Protein AF-A0A2N1NUJ8-F1 (afdb_monomer_lite)

Foldseek 3Di:
DDPDLDDPDDPPPAQQAWEWEADPPQIDIDTDHLVLLLVQFPLSVVLVVVQVVVPPPDRHYHYHHLAGPVLVVQVRSCSRNVDDDPVVDDLVSLLSNLVVCVNRVRVVSNVVSVVCCVPPVVVVCVVCVVVSVVD

Sequence (135 aa):
MIRALNEQRDDDEYCDITIEVGNDPYVKIFRAHMVILNYRSTYLRRILSTNKKKNDGTLVQIKLPNISPEIFQIILRYLYGGKLSLEEYDTLDIVKILVAANELSLQELITRLQSFLITNKMDWMEQNFNLIYQT

InterPro domains:
  IPR000210 BTB/POZ domain [PF00651] (5-120)
  IPR000210 BTB/POZ domain [PS50097] (15-88)
  IPR000210 BTB/POZ domain [SM00225] (15-121)
  IPR011333 SKP1/BTB/POZ domain superfamily [G3DSA:3.30.710.10] (1-118)
  IPR011333 SKP1/BTB/POZ domain superfamily [SSF54695] (2-119)
  IPR050457 Zinc finger and BTB domain-containing [PTHR46105] (3-117)

Radius of gyration: 16.06 Å; chains: 1; bounding box: 36×34×42 Å

Secondary structure (DSSP, 8-state):
----SS--SS--TT--EEEEES-TTS-EEEEE-HHHHHHH-HHHHHHHHHHGGG-SSPPEEEEETTS-HHHHHHHHHHHHHS---GGGS-HHHHHHHHHHHHHTT-HHHHHHHHHHHHHH-HHHHHHTHHHHHT-

Structure (mmCIF, N/CA/C/O backbone):
data_AF-A0A2N1NUJ8-F1
#
_entry.id   AF-A0A2N1NUJ8-F1
#
loop_
_atom_site.group_PDB
_atom_site.id
_atom_site.type_symbol
_atom_site.label_atom_id
_atom_site.label_alt_id
_atom_site.label_comp_id
_atom_site.label_asym_id
_atom_site.label_entity_id
_atom_site.label_seq_id
_atom_site.pdbx_PDB_ins_code
_atom_site.Cartn_x
_atom_site.Cartn_y
_atom_site.Cartn_z
_atom_site.occupancy
_atom_site.B_iso_or_equiv
_atom_site.auth_seq_id
_atom_site.auth_comp_id
_atom_site.auth_asym_id
_atom_site.auth_atom_id
_atom_site.pdbx_PDB_model_num
ATOM 1 N N . MET A 1 1 ? 10.343 22.265 -6.494 1.00 44.00 1 MET A N 1
ATOM 2 C CA . MET A 1 1 ? 10.404 20.873 -6.988 1.00 44.00 1 MET A CA 1
ATOM 3 C C . MET A 1 1 ? 9.367 19.934 -6.350 1.00 44.00 1 MET A C 1
ATOM 5 O O . MET A 1 1 ? 9.489 18.742 -6.541 1.00 44.00 1 MET A O 1
ATOM 9 N N . ILE A 1 2 ? 8.306 20.401 -5.668 1.00 45.25 2 ILE A N 1
ATOM 10 C CA . ILE A 1 2 ? 7.134 19.550 -5.357 1.00 45.25 2 ILE A CA 1
ATOM 11 C C . ILE A 1 2 ? 5.877 20.434 -5.364 1.00 45.25 2 ILE A C 1
ATOM 13 O O . ILE A 1 2 ? 5.466 20.973 -4.340 1.00 45.25 2 ILE A O 1
ATOM 17 N N . ARG A 1 3 ? 5.307 20.659 -6.547 1.00 38.00 3 ARG A N 1
ATOM 18 C CA . ARG A 1 3 ? 3.964 21.225 -6.734 1.00 38.00 3 ARG A CA 1
ATOM 19 C C . ARG A 1 3 ? 3.403 20.644 -8.028 1.00 38.00 3 ARG A C 1
ATOM 21 O O . ARG A 1 3 ? 3.569 21.244 -9.075 1.00 38.00 3 ARG A O 1
ATOM 28 N N . ALA A 1 4 ? 2.815 19.460 -7.923 1.00 40.59 4 ALA A N 1
ATOM 29 C CA . ALA A 1 4 ? 1.817 18.925 -8.849 1.00 40.59 4 ALA A CA 1
ATOM 30 C C . ALA A 1 4 ? 1.364 17.565 -8.297 1.00 40.59 4 ALA A C 1
ATOM 32 O O . ALA A 1 4 ? 1.899 16.527 -8.657 1.00 40.59 4 ALA A O 1
ATOM 33 N N . LEU A 1 5 ? 0.426 17.576 -7.347 1.00 44.56 5 LEU A N 1
ATOM 34 C CA . LEU A 1 5 ? -0.266 16.360 -6.896 1.00 44.56 5 LEU A CA 1
ATOM 35 C C . LEU A 1 5 ? -1.626 16.169 -7.584 1.00 44.56 5 LEU A C 1
ATOM 37 O O . LEU A 1 5 ? -2.377 15.289 -7.187 1.00 44.56 5 LEU A O 1
ATOM 41 N N . ASN A 1 6 ? -1.937 16.952 -8.622 1.00 37.22 6 ASN A N 1
ATOM 42 C CA . ASN A 1 6 ? -3.269 16.943 -9.234 1.00 37.22 6 ASN A CA 1
ATOM 43 C C . ASN A 1 6 ? -3.332 16.451 -10.681 1.00 37.22 6 ASN A C 1
ATOM 45 O O . ASN A 1 6 ? -4.425 16.384 -11.229 1.00 37.22 6 ASN A O 1
ATOM 49 N N . GLU A 1 7 ? -2.225 16.031 -11.285 1.00 41.53 7 GLU A N 1
ATOM 50 C CA . GLU A 1 7 ? -2.235 15.539 -12.666 1.00 41.53 7 GLU A CA 1
ATOM 51 C C . GLU A 1 7 ? -1.525 14.194 -12.737 1.00 41.53 7 GLU A C 1
ATOM 53 O O . GLU A 1 7 ? -0.435 14.028 -13.264 1.00 41.53 7 GLU A O 1
ATOM 58 N N . GLN A 1 8 ? -2.193 13.179 -12.193 1.00 48.38 8 GLN A N 1
ATOM 59 C CA . GLN A 1 8 ? -1.993 11.804 -12.633 1.00 48.38 8 GLN A CA 1
ATOM 60 C C . GLN A 1 8 ? -2.704 11.631 -13.988 1.00 48.38 8 GLN A C 1
ATOM 62 O O . GLN A 1 8 ? -3.671 10.880 -14.094 1.00 48.38 8 GLN A O 1
ATOM 67 N N . ARG A 1 9 ? -2.289 12.411 -14.990 1.00 43.44 9 ARG A N 1
ATOM 68 C CA . ARG A 1 9 ? -2.691 12.308 -16.395 1.00 43.44 9 ARG A CA 1
ATOM 69 C C . ARG A 1 9 ? -1.498 12.770 -17.239 1.00 43.44 9 ARG A C 1
ATOM 71 O O . ARG A 1 9 ? -1.139 13.934 -17.179 1.00 43.44 9 ARG A O 1
ATOM 78 N N . ASP A 1 10 ? -0.916 11.825 -17.972 1.00 43.19 10 ASP A N 1
ATOM 79 C CA . ASP A 1 10 ? -0.099 12.024 -19.181 1.00 43.19 10 ASP A CA 1
ATOM 80 C C . ASP A 1 10 ? 1.433 12.178 -19.135 1.00 43.19 10 ASP A C 1
ATOM 82 O O . ASP A 1 10 ? 2.010 12.321 -20.203 1.00 43.19 10 ASP A O 1
ATOM 86 N N . ASP A 1 11 ? 2.139 11.967 -18.019 1.00 50.88 11 ASP A N 1
ATOM 87 C CA . ASP A 1 11 ? 3.594 11.677 -18.096 1.00 50.88 11 ASP A CA 1
ATOM 88 C C . ASP A 1 11 ? 3.843 10.160 -18.113 1.00 50.88 11 ASP A C 1
ATOM 90 O O . ASP A 1 11 ? 4.396 9.544 -17.199 1.00 50.88 11 ASP A O 1
ATOM 94 N N . ASP A 1 12 ? 3.361 9.531 -19.185 1.00 56.84 12 ASP A N 1
ATOM 95 C CA . ASP A 1 12 ? 3.793 8.189 -19.597 1.00 56.84 12 ASP A CA 1
ATOM 96 C C . ASP A 1 12 ? 5.235 8.206 -20.148 1.00 56.84 12 ASP A C 1
ATOM 98 O O . ASP A 1 12 ? 5.906 7.173 -20.273 1.00 56.84 12 ASP A O 1
ATOM 102 N N . GLU A 1 13 ? 5.718 9.415 -20.442 1.00 60.06 13 GLU A N 1
ATOM 103 C CA . GLU A 1 13 ? 7.099 9.730 -20.750 1.00 60.06 13 GLU A CA 1
ATOM 104 C C . GLU A 1 13 ? 7.961 9.376 -19.525 1.00 60.06 13 GLU A C 1
ATOM 106 O O . GLU A 1 13 ? 7.734 9.839 -18.414 1.00 60.06 13 GLU A O 1
ATOM 111 N N . TYR A 1 14 ? 8.942 8.492 -19.715 1.00 72.81 14 TYR A N 1
ATOM 112 C CA . TYR A 1 14 ? 9.938 8.082 -18.708 1.00 72.81 14 TYR A CA 1
ATOM 113 C C . TYR A 1 14 ? 9.517 7.073 -17.625 1.00 72.81 14 TYR A C 1
ATOM 115 O O . TYR A 1 14 ? 10.361 6.711 -16.800 1.00 72.81 14 TYR A O 1
ATOM 123 N N . CYS A 1 15 ? 8.297 6.523 -17.646 1.00 82.31 15 CYS A N 1
ATOM 124 C CA . CYS A 1 15 ? 7.993 5.353 -16.812 1.00 82.31 15 CYS A CA 1
ATOM 125 C C . CYS A 1 15 ? 8.850 4.146 -17.243 1.00 82.31 15 CYS A C 1
ATOM 127 O O . CYS A 1 15 ? 8.664 3.602 -18.333 1.00 82.31 15 CYS A O 1
ATOM 129 N N . ASP A 1 16 ? 9.754 3.708 -16.367 1.00 87.31 16 ASP A N 1
ATOM 130 C CA . ASP A 1 16 ? 10.791 2.695 -16.614 1.00 87.31 16 ASP A CA 1
ATOM 131 C C . ASP A 1 16 ? 10.483 1.329 -15.966 1.00 87.31 16 ASP A C 1
ATOM 133 O O . ASP A 1 16 ? 11.293 0.399 -16.030 1.00 87.31 16 ASP A O 1
ATOM 137 N N . ILE A 1 17 ? 9.301 1.182 -15.355 1.00 88.62 17 ILE A N 1
ATOM 138 C CA . ILE A 1 17 ? 8.847 -0.057 -14.715 1.00 88.62 17 ILE A CA 1
ATOM 139 C C . ILE A 1 17 ? 7.335 -0.271 -14.854 1.00 88.62 17 ILE A C 1
ATOM 141 O O . ILE A 1 17 ? 6.540 0.673 -14.782 1.00 88.62 17 ILE A O 1
ATOM 145 N N . THR A 1 18 ? 6.941 -1.541 -14.988 1.00 91.88 18 THR A N 1
ATOM 146 C CA . THR A 1 18 ? 5.546 -1.992 -14.890 1.00 91.88 18 THR A CA 1
ATOM 147 C C . THR A 1 18 ? 5.325 -2.830 -13.629 1.00 91.88 18 THR A C 1
ATOM 149 O O . THR A 1 18 ? 6.166 -3.641 -13.235 1.00 91.88 18 THR A O 1
ATOM 152 N N . ILE A 1 19 ? 4.188 -2.623 -12.968 1.00 93.75 19 ILE A N 1
ATOM 153 C CA . ILE A 1 19 ? 3.793 -3.344 -11.757 1.00 93.75 19 ILE A CA 1
ATOM 154 C C . ILE A 1 19 ? 2.413 -3.942 -12.000 1.00 93.75 19 ILE A C 1
ATOM 156 O O . ILE A 1 19 ? 1.435 -3.218 -12.170 1.00 93.75 19 ILE A O 1
ATOM 160 N N . GLU A 1 20 ? 2.346 -5.263 -12.034 1.00 95.56 20 GLU A N 1
ATOM 161 C CA . GLU A 1 20 ? 1.110 -6.034 -12.081 1.00 95.56 20 GLU A CA 1
ATOM 162 C C . GLU A 1 20 ? 0.618 -6.240 -10.645 1.00 95.56 20 GLU A C 1
ATOM 164 O O . GLU A 1 20 ? 1.352 -6.751 -9.798 1.00 95.56 20 GLU A O 1
ATOM 169 N N . VAL A 1 21 ? -0.599 -5.795 -10.353 1.00 97.50 21 VAL A N 1
ATOM 170 C CA . VAL A 1 21 ? -1.155 -5.756 -8.998 1.00 97.50 21 VAL A CA 1
ATOM 171 C C . VAL A 1 21 ? -2.496 -6.461 -8.970 1.00 97.50 21 VAL A C 1
ATOM 173 O O . VAL A 1 21 ? -3.305 -6.275 -9.881 1.00 97.50 21 VAL A O 1
ATOM 176 N N . GLY A 1 22 ? -2.742 -7.196 -7.891 1.00 96.31 22 GLY A N 1
ATOM 177 C CA . GLY A 1 22 ? -3.932 -8.011 -7.711 1.00 96.31 22 GLY A CA 1
ATOM 178 C C . GLY A 1 22 ? -3.751 -9.418 -8.266 1.00 96.31 22 GLY A C 1
ATOM 179 O O . GLY A 1 22 ? -2.695 -9.782 -8.787 1.00 96.31 22 GLY A O 1
ATOM 180 N N . ASN A 1 23 ? -4.802 -10.215 -8.134 1.00 93.50 23 ASN A N 1
ATOM 181 C CA . ASN A 1 23 ? -4.841 -11.599 -8.583 1.00 93.50 23 ASN A CA 1
ATOM 182 C C . ASN A 1 23 ? -6.075 -11.824 -9.464 1.00 93.50 23 ASN A C 1
ATOM 184 O O . ASN A 1 23 ? -7.041 -11.064 -9.374 1.00 93.50 23 ASN A O 1
ATOM 188 N N . ASP A 1 24 ? -6.043 -12.850 -10.314 1.00 88.50 24 ASP A N 1
ATOM 189 C CA . ASP A 1 24 ? -7.133 -13.159 -11.245 1.00 88.50 24 ASP A CA 1
ATOM 190 C C . ASP A 1 24 ? -8.488 -13.289 -10.511 1.00 88.50 24 ASP A C 1
ATOM 192 O O . ASP A 1 24 ? -8.541 -13.904 -9.439 1.00 88.50 24 ASP A O 1
ATOM 196 N N . PRO A 1 25 ? -9.581 -12.694 -11.031 1.00 92.12 25 PRO A N 1
ATOM 197 C CA . PRO A 1 25 ? -9.696 -11.941 -12.292 1.00 92.12 25 PRO A CA 1
ATOM 198 C C . PRO A 1 25 ? -9.427 -10.426 -12.165 1.00 92.12 25 PRO A C 1
ATOM 200 O O . PRO A 1 25 ? -9.568 -9.683 -13.137 1.00 92.12 25 PRO A O 1
ATOM 203 N N . TYR A 1 26 ? -9.056 -9.936 -10.981 1.00 93.25 26 TYR A N 1
ATOM 204 C CA . TYR A 1 26 ? -8.921 -8.509 -10.670 1.00 93.25 26 TYR A CA 1
ATOM 205 C C . TYR A 1 26 ? -7.454 -8.069 -10.657 1.00 93.25 26 TYR A C 1
ATOM 207 O O . TYR A 1 26 ? -6.882 -7.746 -9.614 1.00 93.25 26 TYR A O 1
ATOM 215 N N . VAL A 1 27 ? -6.853 -8.039 -11.847 1.00 95.69 27 VAL A N 1
ATOM 216 C CA . VAL A 1 27 ? -5.469 -7.595 -12.058 1.00 95.69 27 VAL A CA 1
ATOM 217 C C . VAL A 1 27 ? -5.443 -6.236 -12.754 1.00 95.69 27 VAL A C 1
ATOM 219 O O . VAL A 1 27 ? -6.179 -5.996 -13.711 1.00 95.69 27 VAL A O 1
ATOM 222 N N . LYS A 1 28 ? -4.555 -5.343 -12.309 1.00 96.25 28 LYS A N 1
ATOM 223 C CA . LYS A 1 28 ? -4.298 -4.054 -12.963 1.00 96.25 28 LYS A CA 1
ATOM 224 C C . LYS A 1 28 ? -2.803 -3.812 -13.121 1.00 96.25 28 LYS A C 1
ATOM 226 O O . LYS A 1 28 ? -2.013 -4.112 -12.229 1.00 96.25 28 LYS A O 1
ATOM 231 N N . ILE A 1 29 ? -2.426 -3.225 -14.254 1.00 94.56 29 ILE A N 1
ATOM 232 C CA . ILE A 1 29 ? -1.048 -2.823 -14.539 1.00 94.56 29 ILE A CA 1
ATOM 233 C C . ILE A 1 29 ? -0.875 -1.344 -14.198 1.00 94.56 29 ILE A C 1
ATOM 235 O O . ILE A 1 29 ? -1.652 -0.492 -14.631 1.00 94.56 29 ILE A O 1
ATOM 239 N N . PHE A 1 30 ? 0.175 -1.049 -13.441 1.00 93.75 30 PHE A N 1
ATOM 240 C CA . PHE A 1 30 ? 0.605 0.294 -13.086 1.00 93.75 30 PHE A CA 1
ATOM 241 C C . PHE A 1 30 ? 1.956 0.586 -13.724 1.00 93.75 30 PHE A C 1
ATOM 243 O O . PHE A 1 30 ? 2.863 -0.247 -13.694 1.00 93.75 30 PHE A O 1
ATOM 250 N N . ARG A 1 31 ? 2.104 1.795 -14.262 1.00 91.75 31 ARG A N 1
ATOM 251 C CA . ARG A 1 31 ? 3.395 2.337 -14.689 1.00 91.75 31 ARG A CA 1
ATOM 252 C C . ARG A 1 31 ? 3.912 3.281 -13.615 1.00 91.75 31 ARG A C 1
ATOM 254 O O . ARG A 1 31 ? 3.137 4.015 -13.001 1.00 91.75 31 ARG A O 1
ATOM 261 N N . ALA A 1 32 ? 5.203 3.195 -13.332 1.00 91.75 32 ALA A N 1
ATOM 262 C CA . ALA A 1 32 ? 5.836 3.964 -12.272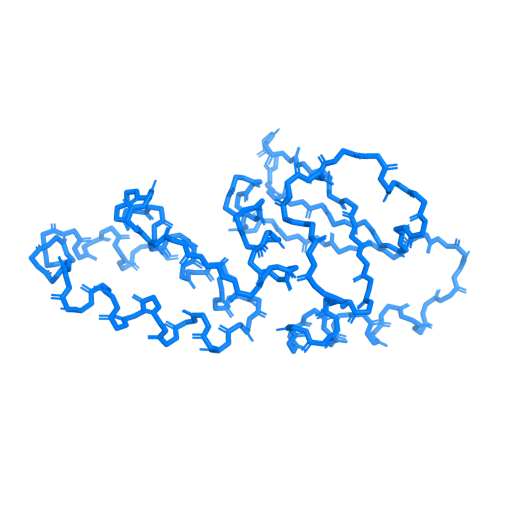 1.00 91.75 32 ALA A CA 1
ATOM 263 C C . ALA A 1 32 ? 7.295 4.267 -12.624 1.00 91.75 32 ALA A C 1
ATOM 265 O O . ALA A 1 32 ? 7.784 3.892 -13.687 1.00 91.75 32 ALA A O 1
ATOM 266 N N . HIS A 1 33 ? 7.973 4.956 -11.707 1.00 90.50 33 HIS A N 1
ATOM 267 C CA . HIS A 1 33 ? 9.367 5.350 -11.850 1.00 90.50 33 HIS A CA 1
ATOM 268 C C . HIS A 1 33 ? 10.231 4.625 -10.814 1.00 90.50 33 HIS A C 1
ATOM 270 O O . HIS A 1 33 ? 10.065 4.827 -9.603 1.00 90.50 33 HIS A O 1
ATOM 276 N N . MET A 1 34 ? 11.194 3.820 -11.267 1.00 89.94 34 MET A N 1
ATOM 277 C CA . MET A 1 34 ? 12.099 3.041 -10.418 1.00 89.94 34 MET A CA 1
ATOM 278 C C . MET A 1 34 ? 12.801 3.923 -9.386 1.00 89.94 34 MET A C 1
ATOM 280 O O . MET A 1 34 ? 13.006 3.486 -8.255 1.00 89.94 34 MET A O 1
ATOM 284 N N . VAL A 1 35 ? 13.173 5.157 -9.747 1.00 90.94 35 VAL A N 1
ATOM 285 C CA . VAL A 1 35 ? 13.849 6.095 -8.835 1.00 90.94 35 VAL A CA 1
ATOM 286 C C . VAL A 1 35 ? 13.007 6.398 -7.591 1.00 90.94 35 VAL A C 1
ATOM 288 O O . VAL A 1 35 ? 13.526 6.336 -6.475 1.00 90.94 35 VAL A O 1
ATOM 291 N N . ILE A 1 36 ? 11.700 6.626 -7.761 1.00 93.31 36 ILE A N 1
ATOM 292 C CA . ILE A 1 36 ? 10.773 6.897 -6.656 1.00 93.31 36 ILE A CA 1
ATOM 293 C C . ILE A 1 36 ? 10.594 5.638 -5.808 1.00 93.31 36 ILE A C 1
ATOM 295 O O . ILE A 1 36 ? 10.750 5.687 -4.587 1.00 93.31 36 ILE A O 1
ATOM 299 N N . LEU A 1 37 ? 10.342 4.492 -6.445 1.00 93.62 37 LEU A N 1
ATOM 300 C CA . LEU A 1 37 ? 10.130 3.224 -5.739 1.00 93.62 37 LEU A CA 1
ATOM 301 C C . LEU A 1 37 ? 11.368 2.800 -4.932 1.00 93.62 37 LEU A C 1
ATOM 303 O O . LEU A 1 37 ? 11.239 2.412 -3.772 1.00 93.62 37 LEU A O 1
ATOM 307 N N . ASN A 1 38 ? 12.568 2.931 -5.510 1.00 91.94 38 ASN A N 1
ATOM 308 C CA . ASN A 1 38 ? 13.843 2.614 -4.856 1.00 91.94 38 ASN A CA 1
ATOM 309 C C . ASN A 1 38 ? 14.102 3.480 -3.619 1.00 91.94 38 ASN A C 1
ATOM 311 O O . ASN A 1 38 ? 14.661 3.005 -2.621 1.00 91.94 38 ASN A O 1
ATOM 315 N N . TYR A 1 39 ? 13.742 4.760 -3.708 1.00 93.69 39 TYR A N 1
ATOM 316 C CA . TYR A 1 39 ? 13.929 5.705 -2.617 1.00 93.69 39 TYR A CA 1
ATOM 317 C C . TYR A 1 39 ? 12.928 5.453 -1.483 1.00 93.69 39 TYR A C 1
ATOM 319 O O . TYR A 1 39 ? 13.312 5.441 -0.314 1.00 93.69 39 TYR A O 1
ATOM 327 N N . ARG A 1 40 ? 11.656 5.207 -1.823 1.00 95.31 40 ARG A N 1
ATOM 328 C CA . ARG A 1 40 ? 10.546 5.170 -0.858 1.00 95.31 40 ARG A CA 1
ATOM 329 C C . ARG A 1 40 ? 10.275 3.790 -0.253 1.00 95.31 40 ARG A C 1
ATOM 331 O O . ARG A 1 40 ? 9.741 3.727 0.848 1.00 95.31 40 ARG A O 1
ATOM 338 N N . SER A 1 41 ? 10.653 2.699 -0.923 1.00 96.81 41 SER A N 1
ATOM 339 C CA . SER A 1 41 ? 10.424 1.329 -0.447 1.00 96.81 41 SER A CA 1
ATOM 340 C C . SER A 1 41 ? 11.707 0.504 -0.466 1.00 96.81 41 SER A C 1
ATOM 342 O O . SER A 1 41 ? 12.317 0.257 -1.508 1.00 96.81 41 SER A O 1
ATOM 344 N N . THR A 1 42 ? 12.103 0.010 0.707 1.00 94.88 42 THR A N 1
ATOM 345 C CA . THR A 1 42 ? 13.256 -0.895 0.818 1.00 94.88 42 THR A CA 1
ATOM 346 C C . THR A 1 42 ? 12.980 -2.261 0.184 1.00 94.88 42 THR A C 1
ATOM 348 O O . THR A 1 42 ? 13.895 -2.860 -0.381 1.00 94.88 42 THR A O 1
ATOM 351 N N . TYR A 1 43 ? 11.726 -2.722 0.220 1.00 95.44 43 TYR A N 1
ATOM 352 C CA . TYR A 1 43 ? 11.272 -3.948 -0.432 1.00 95.44 43 TYR A CA 1
ATOM 353 C C . TYR A 1 43 ? 11.385 -3.843 -1.957 1.00 95.44 43 TYR A C 1
ATOM 355 O O . TYR A 1 43 ? 12.107 -4.628 -2.579 1.00 95.44 43 TYR A O 1
ATOM 363 N N . LEU A 1 44 ? 10.777 -2.811 -2.556 1.00 93.88 44 LEU A N 1
ATOM 364 C CA . LEU A 1 44 ? 10.840 -2.599 -4.004 1.00 93.88 44 LEU A CA 1
ATOM 365 C C . LEU A 1 44 ? 12.282 -2.364 -4.464 1.00 93.88 44 LEU A C 1
ATOM 367 O O . LEU A 1 44 ? 12.686 -2.903 -5.493 1.00 93.88 44 LEU A O 1
ATOM 371 N N . ARG A 1 45 ? 13.106 -1.671 -3.664 1.00 93.50 45 ARG A N 1
ATOM 372 C CA . ARG A 1 45 ? 14.542 -1.522 -3.946 1.00 93.50 45 ARG A CA 1
ATOM 373 C C . ARG A 1 45 ? 15.274 -2.859 -4.066 1.00 93.50 45 ARG A C 1
ATOM 375 O O . ARG A 1 45 ? 16.116 -3.017 -4.955 1.00 93.50 45 ARG A O 1
ATOM 382 N N . ARG A 1 46 ? 14.979 -3.828 -3.193 1.00 91.75 46 ARG A N 1
ATOM 383 C CA . ARG A 1 46 ? 15.581 -5.176 -3.250 1.00 91.75 46 ARG A CA 1
ATOM 384 C C . ARG A 1 46 ? 15.144 -5.934 -4.504 1.00 91.75 46 ARG A C 1
ATOM 386 O O . ARG A 1 46 ? 15.996 -6.517 -5.180 1.00 91.75 46 ARG A O 1
ATOM 393 N N . ILE A 1 47 ? 13.856 -5.876 -4.850 1.00 89.44 47 ILE A N 1
ATOM 394 C CA . ILE A 1 47 ? 13.327 -6.501 -6.075 1.00 89.44 47 ILE A CA 1
ATOM 395 C C . ILE A 1 47 ? 14.003 -5.898 -7.309 1.00 89.44 47 ILE A C 1
ATOM 397 O O . ILE A 1 47 ? 14.551 -6.619 -8.144 1.00 89.44 47 ILE A O 1
ATOM 401 N N . LEU A 1 48 ? 14.059 -4.568 -7.383 1.00 88.06 48 LEU A N 1
ATOM 402 C CA . LEU A 1 48 ? 14.636 -3.854 -8.518 1.00 88.06 48 LEU A CA 1
ATOM 403 C C . LEU A 1 48 ? 16.132 -4.110 -8.690 1.00 88.06 48 LEU A C 1
ATOM 405 O O . LEU A 1 48 ? 16.609 -4.279 -9.813 1.00 88.06 48 LEU A O 1
ATOM 409 N N . SER A 1 49 ? 16.873 -4.203 -7.587 1.00 85.25 49 SER A N 1
ATOM 410 C CA . SER A 1 49 ? 18.303 -4.533 -7.617 1.00 85.25 49 SER A CA 1
ATOM 411 C C . SER A 1 49 ? 18.568 -5.953 -8.125 1.00 85.25 49 SER A C 1
ATOM 413 O O . SER A 1 49 ? 19.609 -6.213 -8.728 1.00 85.25 49 SER A O 1
ATOM 415 N N . THR A 1 50 ? 17.626 -6.871 -7.901 1.00 79.88 50 THR A N 1
ATOM 416 C CA . THR A 1 50 ? 17.716 -8.256 -8.383 1.00 79.88 50 THR A CA 1
ATOM 417 C C . THR A 1 50 ? 17.389 -8.347 -9.872 1.00 79.88 50 THR A C 1
ATOM 419 O O . THR A 1 50 ? 18.095 -9.031 -10.612 1.00 79.88 50 THR A O 1
ATOM 422 N N . ASN A 1 51 ? 16.377 -7.607 -10.336 1.00 72.56 51 ASN A N 1
ATOM 423 C CA . ASN A 1 51 ? 15.956 -7.617 -11.739 1.00 72.56 51 ASN A CA 1
ATOM 424 C C . ASN A 1 51 ? 16.974 -6.963 -12.685 1.00 72.56 51 ASN A C 1
ATOM 426 O O . ASN A 1 51 ? 17.175 -7.472 -13.784 1.00 72.56 51 ASN A O 1
ATOM 430 N N . LYS A 1 52 ? 17.711 -5.929 -12.247 1.00 67.06 52 LYS A N 1
ATOM 431 C CA . LYS A 1 52 ? 18.807 -5.327 -13.040 1.00 67.06 52 LYS A CA 1
ATOM 432 C C . LYS A 1 52 ? 19.889 -6.327 -13.477 1.00 67.06 52 LYS A C 1
ATOM 434 O O . LYS A 1 52 ? 20.608 -6.066 -14.433 1.00 67.06 52 LYS A O 1
ATOM 439 N N . LYS A 1 53 ? 20.022 -7.473 -12.799 1.00 59.31 53 LYS A N 1
ATOM 440 C CA . LYS A 1 53 ? 20.999 -8.514 -13.158 1.00 59.31 53 LYS A CA 1
ATOM 441 C C . LYS A 1 53 ? 20.556 -9.398 -14.332 1.00 59.31 53 LYS A C 1
ATOM 443 O O . LYS A 1 53 ? 21.369 -10.179 -14.809 1.00 59.31 53 LYS A O 1
ATOM 448 N N . LYS A 1 54 ? 19.296 -9.300 -14.777 1.00 60.31 54 LYS A N 1
ATOM 449 C CA . LYS A 1 54 ? 18.698 -10.175 -15.801 1.00 60.31 54 LYS A CA 1
ATOM 450 C C . LYS A 1 54 ? 18.647 -9.566 -17.217 1.00 60.31 54 LYS A C 1
ATOM 452 O O . LYS A 1 54 ? 18.181 -10.256 -18.106 1.00 60.31 54 LYS A O 1
ATOM 457 N N . ASN A 1 55 ? 19.139 -8.328 -17.402 1.00 54.16 55 ASN A N 1
ATOM 458 C CA . ASN A 1 55 ? 19.230 -7.532 -18.646 1.00 54.16 55 ASN A CA 1
ATOM 459 C C . ASN A 1 55 ? 19.025 -8.300 -19.974 1.00 54.16 55 ASN A C 1
ATOM 461 O O . ASN A 1 55 ? 19.992 -8.668 -20.640 1.00 54.16 55 ASN A O 1
ATOM 465 N N . ASP A 1 56 ? 17.771 -8.447 -20.397 1.00 61.69 56 ASP A N 1
ATOM 466 C CA . ASP A 1 56 ? 17.372 -8.973 -21.711 1.00 61.69 56 ASP A CA 1
ATOM 467 C C . ASP A 1 56 ? 16.687 -7.905 -22.592 1.00 61.69 56 ASP A C 1
ATOM 469 O O . ASP A 1 56 ? 16.207 -8.202 -23.681 1.00 61.69 56 ASP A O 1
ATOM 473 N N . GLY A 1 5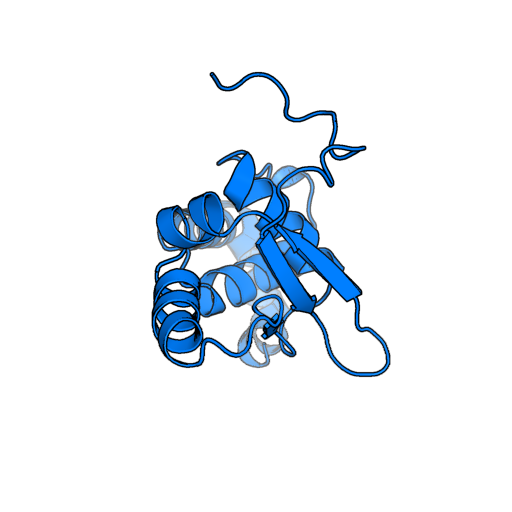7 ? 16.670 -6.644 -22.142 1.00 58.03 57 GLY A N 1
ATOM 474 C CA . GLY A 1 57 ? 16.004 -5.533 -22.829 1.00 58.03 57 GLY A CA 1
ATOM 475 C C . GLY A 1 57 ? 14.508 -5.408 -22.522 1.00 58.03 57 GLY A C 1
ATOM 476 O O . GLY A 1 57 ? 13.875 -4.471 -23.008 1.00 58.03 57 GLY A O 1
ATOM 477 N N . THR A 1 58 ? 13.942 -6.291 -21.693 1.00 63.84 58 THR A N 1
ATOM 478 C CA . THR A 1 58 ? 12.532 -6.230 -21.288 1.00 63.84 58 THR A CA 1
ATOM 479 C C . THR A 1 58 ? 12.323 -5.206 -20.169 1.00 63.84 58 THR A C 1
ATOM 481 O O . THR A 1 58 ? 13.122 -5.106 -19.235 1.00 63.84 58 THR A O 1
ATOM 484 N N . LEU A 1 59 ? 11.218 -4.452 -20.241 1.00 66.88 59 LEU A N 1
ATOM 485 C CA . LEU A 1 59 ? 10.730 -3.609 -19.142 1.00 66.88 59 LEU A CA 1
ATOM 486 C C . LEU A 1 59 ? 10.679 -4.422 -17.842 1.00 66.88 59 LEU A C 1
ATOM 488 O O . LEU A 1 59 ? 10.112 -5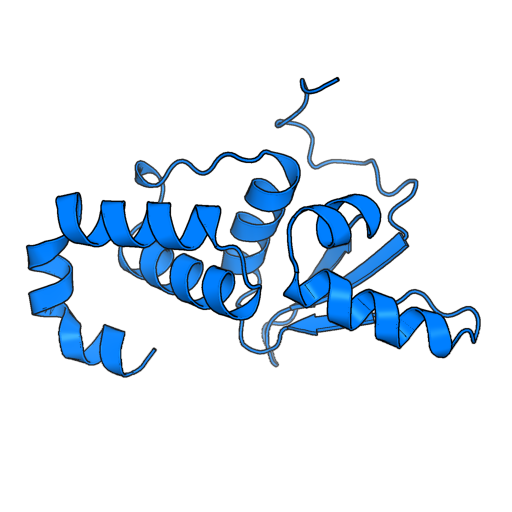.515 -17.806 1.00 66.88 59 LEU A O 1
ATOM 492 N N . VAL A 1 60 ? 11.255 -3.887 -16.761 1.00 73.06 60 VAL A N 1
ATOM 493 C CA . VAL A 1 60 ? 11.233 -4.572 -15.465 1.00 73.06 60 VAL A CA 1
ATOM 494 C C . VAL A 1 60 ? 9.781 -4.719 -15.012 1.00 73.06 60 VAL A C 1
ATOM 496 O O . VAL A 1 60 ? 9.045 -3.734 -14.937 1.00 73.06 60 VAL A O 1
ATOM 499 N N . GLN A 1 61 ? 9.386 -5.954 -14.699 1.00 83.25 61 GLN A N 1
ATOM 500 C CA . GLN A 1 61 ? 8.057 -6.278 -14.197 1.00 83.25 61 GLN A CA 1
ATOM 501 C C . GLN A 1 61 ? 8.131 -6.678 -12.719 1.00 83.25 61 GLN A C 1
ATOM 503 O O . GLN A 1 61 ? 8.955 -7.508 -12.320 1.00 83.25 61 GLN A O 1
ATOM 508 N N . ILE A 1 62 ? 7.263 -6.088 -11.898 1.00 91.06 62 ILE A N 1
ATOM 509 C CA . ILE A 1 62 ? 6.994 -6.517 -10.518 1.00 91.06 62 ILE A CA 1
ATOM 510 C C . ILE A 1 62 ? 5.576 -7.077 -10.465 1.00 91.06 62 ILE A C 1
ATOM 512 O O . ILE A 1 62 ? 4.685 -6.541 -11.117 1.00 91.06 62 ILE A O 1
ATOM 516 N N . LYS A 1 63 ? 5.367 -8.136 -9.679 1.00 93.56 63 LYS A N 1
ATOM 517 C CA . LYS A 1 63 ? 4.039 -8.684 -9.390 1.00 93.56 63 LYS A CA 1
ATOM 518 C C . LYS A 1 63 ? 3.731 -8.539 -7.902 1.00 93.56 63 LYS A C 1
ATOM 520 O O . LYS A 1 63 ? 4.575 -8.899 -7.084 1.00 93.56 63 LYS A O 1
ATOM 525 N N . LEU A 1 64 ? 2.548 -8.027 -7.575 1.00 96.44 64 LEU A N 1
ATOM 526 C CA . LEU A 1 64 ? 2.042 -7.830 -6.211 1.00 96.44 64 LEU A CA 1
ATOM 527 C C . LEU A 1 64 ? 0.638 -8.451 -6.091 1.00 96.44 64 LEU A C 1
ATOM 529 O O . LEU A 1 64 ? -0.358 -7.724 -6.097 1.00 96.44 64 LEU A O 1
ATOM 533 N N . PRO A 1 65 ? 0.532 -9.792 -6.027 1.00 96.31 65 PRO A N 1
ATOM 534 C CA . PRO A 1 65 ? -0.757 -10.480 -6.092 1.00 96.31 65 PRO A CA 1
ATOM 535 C C . PRO A 1 65 ? -1.621 -10.311 -4.835 1.00 96.31 65 PRO A C 1
ATOM 537 O O . PRO A 1 65 ? -2.837 -10.459 -4.907 1.00 96.31 65 PRO A O 1
ATOM 540 N N . ASN A 1 66 ? -1.007 -9.985 -3.694 1.00 95.31 66 ASN A N 1
ATOM 541 C CA . ASN A 1 66 ? -1.684 -9.888 -2.397 1.00 95.31 66 ASN A CA 1
ATOM 542 C C . ASN A 1 66 ? -2.245 -8.487 -2.105 1.00 95.31 66 ASN A C 1
ATOM 544 O O . ASN A 1 66 ? -2.886 -8.273 -1.079 1.00 95.31 66 ASN A O 1
ATOM 548 N N . ILE A 1 67 ? -2.007 -7.522 -2.996 1.00 97.25 67 ILE A N 1
ATOM 549 C CA . ILE A 1 67 ? -2.474 -6.146 -2.846 1.00 97.25 67 ILE A CA 1
ATOM 550 C C . ILE A 1 67 ? -3.537 -5.902 -3.911 1.00 97.25 67 ILE A C 1
ATOM 552 O O . ILE A 1 67 ? -3.298 -6.159 -5.089 1.00 97.25 67 ILE A O 1
ATOM 556 N N . SER A 1 68 ? -4.705 -5.388 -3.519 1.00 97.12 68 SER A N 1
ATOM 557 C CA . SER A 1 68 ? -5.726 -5.029 -4.504 1.00 97.12 68 SER A CA 1
ATOM 558 C C . SER A 1 68 ? -5.291 -3.803 -5.325 1.00 97.12 68 SER A C 1
ATOM 560 O O . SER A 1 68 ? -4.584 -2.927 -4.804 1.00 97.12 68 SER A O 1
ATOM 562 N N . PRO A 1 69 ? -5.725 -3.682 -6.592 1.00 97.81 69 PRO A N 1
ATOM 563 C CA . PRO A 1 69 ? -5.446 -2.506 -7.412 1.00 97.81 69 PRO A CA 1
ATOM 564 C C . PRO A 1 69 ? -5.821 -1.170 -6.752 1.00 97.81 69 PRO A C 1
ATOM 566 O O . PRO A 1 69 ? -5.091 -0.186 -6.878 1.00 97.81 69 PRO A O 1
ATOM 569 N N . GLU A 1 70 ? -6.937 -1.122 -6.032 1.00 97.12 70 GLU A N 1
ATOM 570 C CA . GLU A 1 70 ? -7.457 0.078 -5.368 1.00 97.12 70 GLU A CA 1
ATOM 571 C C . GLU A 1 70 ? -6.538 0.509 -4.222 1.00 97.12 70 GLU A C 1
ATOM 573 O O . GLU A 1 70 ? -6.143 1.674 -4.137 1.00 97.12 70 GLU A O 1
ATOM 578 N N . ILE A 1 71 ? -6.121 -0.445 -3.387 1.00 97.94 71 ILE A N 1
ATOM 579 C CA . ILE A 1 71 ? -5.201 -0.189 -2.275 1.00 97.94 71 ILE A CA 1
ATOM 580 C C . ILE A 1 71 ? -3.827 0.217 -2.805 1.00 97.94 71 ILE A C 1
ATOM 582 O O . ILE A 1 71 ? -3.229 1.183 -2.322 1.00 97.94 71 ILE A O 1
ATOM 586 N N . PHE A 1 72 ? -3.333 -0.449 -3.850 1.00 98.06 72 PHE A N 1
ATOM 587 C CA . PHE A 1 72 ? -2.058 -0.068 -4.446 1.00 98.06 72 PHE A CA 1
ATOM 588 C C . PHE A 1 72 ? -2.099 1.321 -5.082 1.00 98.06 72 PHE A C 1
ATOM 590 O O . PHE A 1 72 ? -1.123 2.058 -4.978 1.00 98.06 72 PHE A O 1
ATOM 597 N N . GLN A 1 73 ? -3.214 1.728 -5.694 1.00 97.56 73 GLN A N 1
ATOM 598 C CA . GLN A 1 73 ? -3.375 3.083 -6.228 1.00 97.56 73 GLN A CA 1
ATOM 599 C C . GLN A 1 73 ? -3.198 4.148 -5.130 1.00 97.56 73 GLN A C 1
ATOM 601 O O . GLN A 1 73 ? -2.579 5.189 -5.378 1.00 97.56 73 GLN A O 1
ATOM 606 N N . ILE A 1 74 ? -3.705 3.885 -3.922 1.00 97.56 74 ILE A N 1
ATOM 607 C CA . ILE A 1 74 ? -3.537 4.754 -2.750 1.00 97.56 74 ILE A CA 1
ATOM 608 C C . ILE A 1 74 ? -2.072 4.766 -2.298 1.00 97.56 74 ILE A C 1
ATOM 610 O O . ILE A 1 74 ? -1.484 5.839 -2.130 1.00 97.56 74 ILE A O 1
ATOM 614 N N . ILE A 1 75 ? -1.450 3.588 -2.173 1.00 98.25 75 ILE A N 1
ATOM 615 C CA . ILE A 1 75 ? -0.027 3.471 -1.829 1.00 98.25 75 ILE A CA 1
ATOM 616 C C . ILE A 1 75 ? 0.844 4.211 -2.845 1.00 98.25 75 ILE A C 1
ATOM 618 O O . ILE A 1 75 ? 1.728 4.971 -2.458 1.00 98.25 75 ILE A O 1
ATOM 622 N N . LEU A 1 76 ? 0.584 4.048 -4.140 1.00 96.69 76 LEU A N 1
ATOM 623 C CA . LEU A 1 76 ? 1.341 4.695 -5.203 1.00 96.69 76 LEU A CA 1
ATOM 624 C C . LEU A 1 76 ? 1.256 6.219 -5.078 1.00 96.69 76 LEU A C 1
ATOM 626 O O . LEU A 1 76 ? 2.284 6.891 -5.115 1.00 96.69 76 LEU A O 1
ATOM 630 N N . ARG A 1 77 ? 0.065 6.774 -4.822 1.00 95.75 77 ARG A N 1
ATOM 631 C CA . ARG A 1 77 ? -0.089 8.212 -4.540 1.00 95.75 77 ARG A CA 1
ATOM 632 C C . ARG A 1 77 ? 0.719 8.648 -3.317 1.00 95.75 77 ARG A C 1
ATOM 634 O O . ARG A 1 77 ? 1.373 9.687 -3.374 1.00 95.75 77 ARG A O 1
ATOM 641 N N . TYR A 1 78 ? 0.751 7.850 -2.248 1.00 96.94 78 TYR A N 1
ATOM 642 C CA . TYR A 1 78 ? 1.594 8.127 -1.080 1.00 96.94 78 TYR A CA 1
ATOM 643 C C . TYR A 1 78 ? 3.099 8.072 -1.402 1.00 96.94 78 TYR A C 1
ATOM 645 O O . TYR A 1 78 ? 3.862 8.908 -0.912 1.00 96.94 78 TYR A O 1
ATOM 653 N N . LEU A 1 79 ? 3.553 7.128 -2.232 1.00 95.75 79 LEU A N 1
ATOM 654 C CA . LEU A 1 79 ? 4.965 7.033 -2.621 1.00 95.75 79 LEU A CA 1
ATOM 655 C C . LEU A 1 79 ? 5.427 8.303 -3.347 1.00 95.75 79 LEU A C 1
ATOM 657 O O . LEU A 1 79 ? 6.522 8.787 -3.062 1.00 95.75 79 LEU A O 1
ATOM 661 N N . TYR A 1 80 ? 4.578 8.867 -4.207 1.00 94.25 80 TYR A N 1
ATOM 662 C CA . TYR A 1 80 ? 4.862 10.106 -4.938 1.00 94.25 80 TYR A CA 1
ATOM 663 C C . TYR A 1 80 ? 4.667 11.369 -4.091 1.00 94.25 80 TYR A C 1
ATOM 665 O O . TYR A 1 80 ? 5.491 12.280 -4.136 1.00 94.25 80 TYR A O 1
ATOM 673 N N . GLY A 1 81 ? 3.579 11.446 -3.323 1.00 91.31 81 GLY A N 1
ATOM 674 C CA . GLY A 1 81 ? 3.185 12.663 -2.610 1.00 91.31 81 GLY A CA 1
ATOM 675 C C . GLY A 1 81 ? 3.683 12.776 -1.175 1.00 91.31 81 GLY A C 1
ATOM 676 O O . GLY A 1 81 ? 3.621 13.859 -0.595 1.00 91.31 81 GLY A O 1
ATOM 677 N N . GLY A 1 82 ? 4.118 11.668 -0.571 1.00 92.12 82 GLY A N 1
ATOM 678 C CA . GLY A 1 82 ? 4.514 11.591 0.839 1.00 92.12 82 GLY A CA 1
ATOM 679 C C . GLY A 1 82 ? 3.379 11.856 1.835 1.00 92.12 82 GLY A C 1
ATOM 680 O O . GLY A 1 82 ? 3.624 11.941 3.033 1.00 92.12 82 GLY A O 1
ATOM 681 N N . LYS A 1 83 ? 2.138 12.008 1.362 1.00 91.25 83 LYS A N 1
ATOM 682 C CA . LYS A 1 83 ? 0.970 12.362 2.172 1.00 91.25 83 LYS A CA 1
ATOM 683 C C . LYS A 1 83 ? -0.167 11.388 1.906 1.00 91.25 83 LYS A C 1
ATOM 685 O O . LYS A 1 83 ? -0.338 10.908 0.792 1.00 91.25 83 LYS A O 1
ATOM 690 N N . LEU A 1 84 ? -0.928 11.122 2.958 1.00 94.12 84 LEU A N 1
ATOM 691 C CA . LEU A 1 84 ? -2.133 10.299 2.939 1.00 94.12 84 LEU A CA 1
ATOM 692 C C . LEU A 1 84 ? -3.107 10.886 3.963 1.00 94.12 84 LEU A C 1
ATOM 694 O O . LEU A 1 84 ? -2.713 11.072 5.114 1.00 94.12 84 LEU A O 1
ATOM 698 N N . SER A 1 85 ? -4.315 11.235 3.542 1.00 94.69 85 SER A N 1
ATOM 699 C CA . SER A 1 85 ? -5.389 11.738 4.406 1.00 94.69 85 SER A CA 1
ATOM 700 C C . SER A 1 85 ? -6.184 10.530 4.895 1.00 94.69 85 SER A C 1
ATOM 702 O O . SER A 1 85 ? -6.796 9.852 4.080 1.00 94.69 85 SER A O 1
ATOM 704 N N . LEU A 1 86 ? -6.074 10.159 6.173 1.00 94.31 86 LEU A N 1
ATOM 705 C CA . LEU A 1 86 ? -6.651 8.891 6.660 1.00 94.31 86 LEU A CA 1
ATOM 706 C C . LEU A 1 86 ? -8.158 9.001 6.884 1.00 94.31 86 LEU A C 1
ATOM 708 O O . LEU A 1 86 ? -8.873 8.010 6.835 1.00 94.31 86 LEU A O 1
ATOM 712 N N . GLU A 1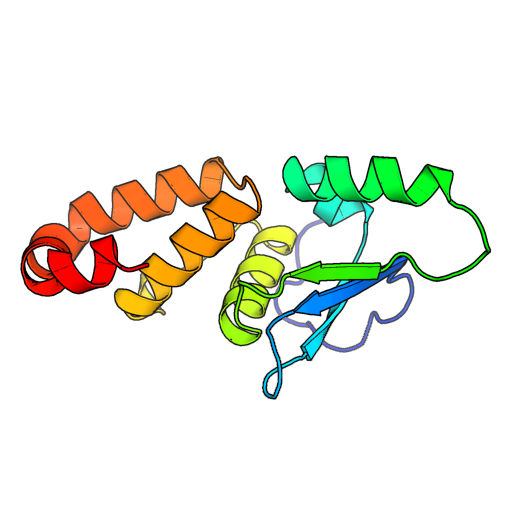 87 ? -8.630 10.222 7.081 1.00 93.69 87 GLU A N 1
ATOM 713 C CA . GLU A 1 87 ? -10.020 10.587 7.299 1.00 93.69 87 GLU A CA 1
ATOM 714 C C . GLU A 1 87 ? -10.892 10.362 6.050 1.00 93.69 87 GLU A C 1
ATOM 716 O O . GLU A 1 87 ? -12.113 10.313 6.157 1.00 93.69 87 GLU A O 1
ATOM 721 N N . GLU A 1 88 ? -10.270 10.202 4.877 1.00 94.25 88 GLU A N 1
ATOM 722 C CA . GLU A 1 88 ? -10.936 9.940 3.592 1.00 94.25 88 GLU A CA 1
ATOM 723 C C . GLU A 1 88 ? -11.263 8.456 3.358 1.00 94.25 88 GLU A C 1
ATOM 725 O O . GLU A 1 88 ? -11.942 8.135 2.384 1.00 94.25 88 GLU A O 1
ATOM 730 N N . TYR A 1 89 ? -10.794 7.555 4.227 1.00 96.00 89 TYR A N 1
ATOM 731 C CA . TYR A 1 89 ? -10.937 6.108 4.059 1.00 96.00 89 TYR A CA 1
ATOM 732 C C . TYR A 1 89 ? -11.727 5.486 5.208 1.00 96.00 89 TYR A C 1
ATOM 734 O O . TYR A 1 89 ? -11.652 5.926 6.361 1.00 96.00 89 TYR A O 1
ATOM 742 N N . ASP A 1 90 ? -12.468 4.420 4.908 1.00 95.69 90 ASP A N 1
ATOM 743 C CA . ASP A 1 90 ? -13.061 3.608 5.961 1.00 95.69 90 ASP A CA 1
ATOM 744 C C . ASP A 1 90 ? -11.982 2.828 6.734 1.00 95.69 90 ASP A C 1
ATOM 746 O O . ASP A 1 90 ? -10.828 2.697 6.320 1.00 95.69 90 ASP A O 1
ATOM 750 N N . THR A 1 91 ? -12.340 2.329 7.917 1.00 96.12 91 THR A N 1
ATOM 751 C CA . THR A 1 91 ? -11.352 1.698 8.810 1.00 96.12 91 THR A CA 1
ATOM 752 C C . THR A 1 91 ? -10.816 0.382 8.251 1.00 96.12 91 THR A C 1
ATOM 754 O O . THR A 1 91 ? -9.652 0.056 8.478 1.00 96.12 91 THR A O 1
ATOM 757 N N . LEU A 1 92 ? -11.622 -0.343 7.473 1.00 94.94 92 LEU A N 1
ATOM 758 C CA . LEU A 1 92 ? -11.196 -1.587 6.847 1.00 94.94 92 LEU A CA 1
ATOM 759 C C . LEU A 1 92 ? -10.171 -1.313 5.739 1.00 94.94 92 LEU A C 1
ATOM 761 O O . LEU A 1 92 ? -9.158 -2.006 5.653 1.00 94.94 92 LEU A O 1
ATOM 765 N N . ASP A 1 93 ? -10.383 -0.281 4.932 1.00 96.44 93 ASP A N 1
ATOM 766 C CA . ASP A 1 93 ? -9.424 0.151 3.923 1.00 96.44 93 ASP A CA 1
ATOM 767 C C . ASP A 1 93 ? -8.131 0.660 4.562 1.00 96.44 93 ASP A C 1
ATOM 769 O O . ASP A 1 93 ? -7.054 0.319 4.082 1.00 96.44 93 ASP A O 1
ATOM 773 N N . ILE A 1 94 ? -8.189 1.359 5.701 1.00 97.94 94 ILE A N 1
ATOM 774 C CA . ILE A 1 94 ? -6.985 1.722 6.473 1.00 97.94 94 ILE A CA 1
ATOM 775 C C . ILE A 1 94 ? -6.204 0.471 6.909 1.00 97.94 94 ILE A C 1
ATOM 777 O O . ILE A 1 94 ? -4.974 0.454 6.798 1.00 97.94 94 ILE A O 1
ATOM 781 N N . VAL A 1 95 ? -6.886 -0.590 7.355 1.00 97.50 95 VAL A N 1
ATOM 782 C CA . VAL A 1 95 ? -6.245 -1.875 7.694 1.00 97.50 95 VAL A CA 1
ATOM 783 C C . VAL A 1 95 ? -5.617 -2.522 6.455 1.00 97.50 95 VAL A C 1
ATOM 785 O O . VAL A 1 95 ? -4.458 -2.934 6.506 1.00 97.50 95 VAL A O 1
ATOM 788 N N . LYS A 1 96 ? -6.305 -2.544 5.309 1.00 97.31 96 LYS A N 1
ATOM 789 C CA . LYS A 1 96 ? -5.730 -3.065 4.052 1.00 97.31 96 LYS A CA 1
ATOM 790 C C . LYS A 1 96 ? -4.525 -2.245 3.579 1.00 97.31 96 LYS A C 1
ATOM 792 O O . LYS A 1 96 ? -3.532 -2.817 3.129 1.00 97.31 96 LYS A O 1
ATOM 797 N N . ILE A 1 97 ? -4.575 -0.916 3.707 1.00 98.38 97 ILE A N 1
ATOM 798 C CA . ILE A 1 97 ? -3.441 -0.024 3.421 1.00 98.38 97 ILE A CA 1
ATOM 799 C C . ILE A 1 97 ? -2.273 -0.361 4.356 1.00 98.38 97 ILE A C 1
ATOM 801 O O . ILE A 1 97 ? -1.134 -0.395 3.897 1.00 98.38 97 ILE A O 1
ATOM 805 N N . LEU A 1 98 ? -2.526 -0.644 5.639 1.00 98.12 98 LEU A N 1
ATOM 806 C CA . LEU A 1 98 ? -1.492 -1.057 6.595 1.00 98.12 98 LEU A CA 1
ATOM 807 C C . LEU A 1 98 ? -0.830 -2.378 6.190 1.00 98.12 98 LEU A C 1
ATOM 809 O O . LEU A 1 98 ? 0.399 -2.465 6.201 1.00 98.12 98 LEU A O 1
ATOM 813 N N . VAL A 1 99 ? -1.614 -3.374 5.782 1.00 97.75 99 VAL A N 1
ATOM 814 C CA . VAL A 1 99 ? -1.105 -4.671 5.305 1.00 97.75 99 VAL A CA 1
ATOM 815 C C . VAL A 1 99 ? -0.233 -4.485 4.060 1.00 97.75 99 VAL A C 1
ATOM 817 O O . VAL A 1 99 ? 0.917 -4.929 4.037 1.00 97.75 99 VAL A O 1
ATOM 820 N N . ALA A 1 100 ? -0.713 -3.721 3.076 1.00 98.25 100 ALA A N 1
ATOM 821 C CA . ALA A 1 100 ? 0.053 -3.387 1.876 1.00 98.25 100 ALA A CA 1
ATOM 822 C C . ALA A 1 100 ? 1.330 -2.584 2.196 1.00 98.25 100 ALA A C 1
ATOM 824 O O . ALA A 1 100 ? 2.393 -2.828 1.621 1.00 98.25 100 ALA A O 1
ATOM 825 N N . ALA A 1 101 ? 1.259 -1.636 3.136 1.00 98.38 101 ALA A N 1
ATOM 826 C CA . ALA A 1 101 ? 2.410 -0.860 3.587 1.00 98.38 101 ALA A CA 1
ATOM 827 C C . ALA A 1 101 ? 3.464 -1.746 4.265 1.00 98.38 101 ALA A C 1
ATOM 829 O O . ALA A 1 101 ? 4.661 -1.517 4.069 1.00 98.38 101 ALA A O 1
ATOM 830 N N . ASN A 1 102 ? 3.036 -2.761 5.020 1.00 97.62 102 ASN A N 1
ATOM 831 C CA . ASN A 1 102 ? 3.917 -3.751 5.627 1.00 97.62 102 ASN A CA 1
ATOM 832 C C . ASN A 1 102 ? 4.613 -4.619 4.570 1.00 97.62 102 ASN A C 1
ATOM 834 O O . ASN A 1 102 ? 5.843 -4.706 4.577 1.00 97.62 102 ASN A O 1
ATOM 838 N N . GLU A 1 103 ? 3.859 -5.166 3.610 1.00 97.00 103 GLU A N 1
ATOM 839 C CA . GLU A 1 103 ? 4.412 -5.935 2.483 1.00 97.00 103 GLU A CA 1
ATOM 840 C C . GLU A 1 103 ? 5.463 -5.122 1.710 1.00 97.00 103 GLU A C 1
ATOM 842 O O . GLU A 1 103 ? 6.570 -5.591 1.439 1.00 97.00 103 GLU A O 1
ATOM 847 N N . LEU A 1 104 ? 5.171 -3.844 1.457 1.00 97.69 104 LEU A N 1
ATOM 848 C CA . LEU A 1 104 ? 6.059 -2.926 0.744 1.00 97.69 104 LEU A CA 1
ATOM 849 C C . LEU A 1 104 ? 7.121 -2.263 1.641 1.00 97.69 104 LEU A C 1
ATOM 851 O O . LEU A 1 104 ? 7.897 -1.427 1.164 1.00 97.69 104 LEU A O 1
ATOM 855 N N . SER A 1 105 ? 7.208 -2.643 2.920 1.00 97.62 105 SER A N 1
ATOM 856 C CA . SER A 1 105 ? 8.188 -2.146 3.897 1.00 97.62 105 SER A CA 1
ATOM 857 C C . SER A 1 105 ? 8.238 -0.611 4.022 1.00 97.62 105 SER A C 1
ATOM 859 O O . SER A 1 105 ? 9.321 -0.012 4.051 1.00 97.62 105 SER A O 1
ATOM 861 N N . LEU A 1 106 ? 7.071 0.034 4.103 1.00 97.81 106 LEU A N 1
ATOM 862 C CA . LEU A 1 106 ? 6.892 1.490 4.202 1.00 97.81 106 LEU A CA 1
ATOM 863 C C . LEU A 1 106 ? 6.807 1.954 5.667 1.00 97.81 106 LEU A C 1
ATOM 865 O O . LEU A 1 106 ? 5.760 2.397 6.129 1.00 97.81 106 LEU A O 1
ATOM 869 N N . GLN A 1 107 ? 7.914 1.853 6.406 1.00 96.62 107 GLN A N 1
ATOM 870 C CA . GLN A 1 107 ? 7.943 2.011 7.874 1.00 96.62 107 GLN A CA 1
ATOM 871 C C . GLN A 1 107 ? 7.307 3.308 8.404 1.00 96.62 107 GLN A C 1
ATOM 873 O O . GLN A 1 107 ? 6.556 3.272 9.371 1.00 96.62 107 GLN A O 1
ATOM 878 N N . GLU A 1 108 ? 7.550 4.446 7.751 1.00 96.44 108 GLU A N 1
ATOM 879 C CA . GLU A 1 108 ? 6.941 5.729 8.134 1.00 96.44 108 GLU A CA 1
ATOM 880 C C . GLU A 1 108 ? 5.403 5.677 8.069 1.00 96.44 108 GLU A C 1
ATOM 882 O O . GLU A 1 108 ? 4.710 6.123 8.985 1.00 96.44 108 GLU A O 1
ATOM 887 N N . LEU A 1 109 ? 4.866 5.083 6.999 1.00 97.88 109 LEU A N 1
ATOM 888 C CA . LEU A 1 109 ? 3.430 4.929 6.802 1.00 97.88 109 LEU A CA 1
ATOM 889 C C . LEU A 1 109 ? 2.834 3.924 7.795 1.00 97.88 109 LEU A C 1
ATOM 891 O O . LEU A 1 109 ? 1.783 4.202 8.365 1.00 97.88 109 LEU A O 1
ATOM 895 N N . ILE A 1 110 ? 3.521 2.803 8.041 1.00 98.25 110 ILE A N 1
ATOM 896 C CA . ILE A 1 110 ? 3.110 1.778 9.016 1.00 98.25 110 ILE A CA 1
ATOM 897 C C . ILE A 1 11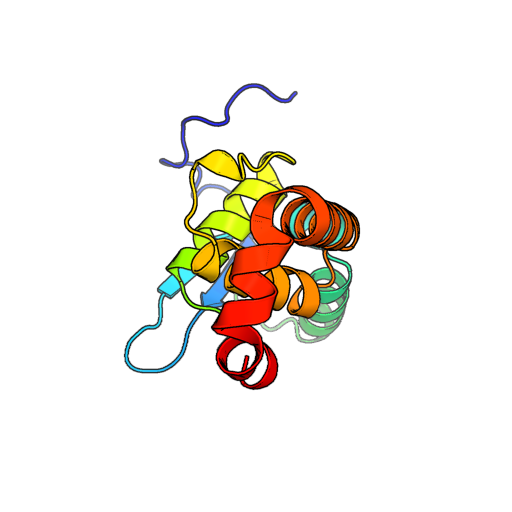0 ? 2.907 2.412 10.396 1.00 98.25 110 ILE A C 1
ATOM 899 O O . ILE A 1 110 ? 1.820 2.305 10.963 1.00 98.25 110 ILE A O 1
ATOM 903 N N . THR A 1 111 ? 3.906 3.144 10.898 1.00 97.94 111 THR A N 1
ATOM 904 C CA . THR A 1 111 ? 3.838 3.807 12.210 1.00 97.94 111 THR A CA 1
ATOM 905 C C . THR A 1 111 ? 2.668 4.784 12.292 1.00 97.94 111 THR A C 1
ATOM 907 O O . THR A 1 111 ? 1.958 4.835 13.301 1.00 97.94 111 THR A O 1
ATOM 910 N N . ARG A 1 112 ? 2.434 5.554 11.222 1.00 97.81 112 ARG A N 1
ATOM 911 C CA . ARG A 1 112 ? 1.336 6.524 11.163 1.00 97.81 112 ARG A CA 1
ATOM 912 C C . ARG A 1 112 ? -0.035 5.843 11.167 1.00 97.81 112 ARG A C 1
ATOM 914 O O . ARG A 1 112 ? -0.919 6.286 11.896 1.00 97.81 112 ARG A O 1
ATOM 921 N N . LEU A 1 113 ? -0.204 4.774 10.390 1.00 98.00 113 LEU A N 1
ATOM 922 C CA . LEU A 1 113 ? -1.448 4.000 10.319 1.00 98.00 113 LEU A CA 1
ATOM 923 C C . LEU A 1 113 ? -1.765 3.318 11.651 1.00 98.00 113 LEU A C 1
ATOM 925 O O . LEU A 1 113 ? -2.882 3.441 12.147 1.00 98.00 113 LEU A O 1
ATOM 929 N N . GLN A 1 114 ? -0.779 2.661 12.267 1.00 97.25 114 GLN A N 1
ATOM 930 C CA . GLN A 1 114 ? -0.941 2.020 13.576 1.00 97.25 114 GLN A CA 1
ATOM 931 C C . GLN A 1 114 ? -1.332 3.039 14.649 1.00 97.25 114 GLN A C 1
ATOM 933 O O . GLN A 1 114 ? -2.295 2.825 15.383 1.00 97.25 114 GLN A O 1
ATOM 938 N N . SER A 1 115 ? -0.638 4.181 14.691 1.00 97.69 115 SER A N 1
ATOM 939 C CA . SER A 1 115 ? -0.945 5.263 15.633 1.00 97.69 115 SER A CA 1
ATOM 940 C C . SER A 1 115 ? -2.367 5.794 15.435 1.00 97.69 115 SER A C 1
ATOM 942 O O . SER A 1 115 ? -3.083 6.014 16.412 1.00 97.69 115 SER A O 1
ATOM 944 N N . PHE A 1 116 ? -2.805 5.958 14.182 1.00 97.56 116 PHE A N 1
ATOM 945 C CA . PHE A 1 116 ? -4.164 6.395 13.870 1.00 97.56 116 PHE A CA 1
ATOM 946 C C . PHE A 1 116 ? -5.219 5.379 14.319 1.00 97.56 116 PHE A C 1
ATOM 948 O O . PHE A 1 116 ? -6.199 5.781 14.946 1.00 97.56 116 PHE A O 1
ATOM 955 N N . LEU A 1 117 ? -5.015 4.088 14.033 1.00 96.50 117 LEU A N 1
ATOM 956 C CA . LEU A 1 117 ? -5.945 3.017 14.403 1.00 96.50 117 LEU A CA 1
ATOM 957 C C . LEU A 1 117 ? -6.087 2.892 15.924 1.00 96.50 117 LEU A C 1
ATOM 959 O O . LEU A 1 117 ? -7.207 2.868 16.425 1.00 96.50 117 LEU A O 1
ATOM 963 N N . ILE A 1 118 ? -4.972 2.895 16.660 1.00 95.38 118 ILE A N 1
ATOM 964 C CA . ILE A 1 118 ? -4.976 2.818 18.130 1.00 95.38 118 ILE A CA 1
ATOM 965 C C . ILE A 1 118 ? -5.645 4.053 18.740 1.00 95.38 118 ILE A C 1
ATOM 967 O O . ILE A 1 118 ? -6.423 3.929 19.676 1.00 95.38 118 ILE A O 1
ATOM 971 N N . THR A 1 119 ? -5.368 5.246 18.210 1.00 96.50 119 THR A N 1
ATOM 972 C CA . THR A 1 119 ? -5.862 6.495 18.812 1.00 96.50 119 THR A CA 1
ATOM 973 C C . THR A 1 119 ? -7.332 6.760 18.489 1.00 96.50 119 THR A C 1
ATOM 975 O O . THR A 1 119 ? -8.061 7.258 19.338 1.00 96.50 119 THR A O 1
ATOM 978 N N . ASN A 1 120 ? -7.776 6.457 17.266 1.00 96.00 120 ASN A N 1
ATOM 979 C CA . ASN A 1 120 ? -9.078 6.915 16.766 1.00 96.00 120 ASN A CA 1
ATOM 980 C C . ASN A 1 120 ? -10.071 5.784 16.496 1.00 96.00 120 ASN A C 1
ATOM 982 O O . ASN A 1 120 ? -11.254 6.059 16.303 1.00 96.00 120 ASN A O 1
ATOM 986 N N . LYS A 1 121 ? -9.604 4.535 16.396 1.00 95.31 121 LYS A N 1
ATOM 987 C CA . LYS A 1 121 ? -10.406 3.390 15.938 1.00 95.31 121 LYS A CA 1
ATOM 988 C C . LYS A 1 121 ? -10.300 2.179 16.871 1.00 95.31 121 LYS A C 1
ATOM 990 O O . LYS A 1 121 ? -10.628 1.078 16.445 1.00 95.31 121 LYS A O 1
ATOM 995 N N . MET A 1 122 ? -9.880 2.374 18.125 1.00 93.56 122 MET A N 1
ATOM 996 C CA . MET A 1 122 ? -9.704 1.299 19.112 1.00 93.56 122 MET A CA 1
ATOM 997 C C . MET A 1 122 ? -10.963 0.433 19.256 1.00 93.56 122 MET A C 1
ATOM 999 O O . MET A 1 122 ? -10.892 -0.767 19.014 1.00 93.56 122 MET A O 1
ATOM 1003 N N . ASP A 1 123 ? -12.122 1.045 19.514 1.00 95.62 123 ASP A N 1
ATOM 1004 C CA . ASP A 1 123 ? -13.391 0.316 19.675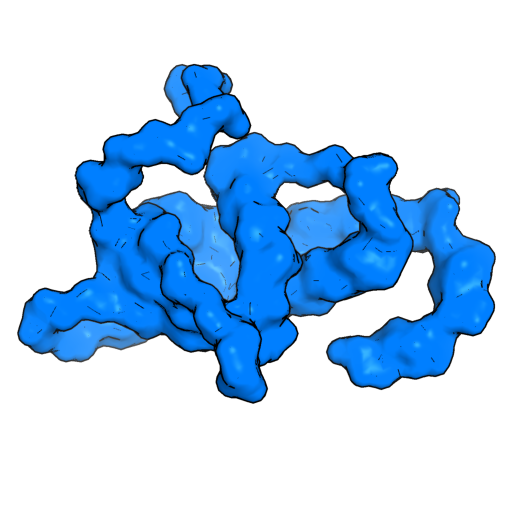 1.00 95.62 123 ASP A CA 1
ATOM 1005 C C . ASP A 1 123 ? -13.753 -0.509 18.431 1.00 95.62 123 ASP A C 1
ATOM 1007 O O . ASP A 1 123 ? -14.218 -1.645 18.526 1.00 95.62 123 ASP A O 1
ATOM 1011 N N . TRP A 1 124 ? -13.508 0.043 17.237 1.00 95.56 124 TRP A N 1
ATOM 1012 C CA . TRP A 1 124 ? -13.746 -0.674 15.985 1.00 95.56 124 TRP A CA 1
ATOM 1013 C C . TRP A 1 124 ? -12.809 -1.877 15.856 1.00 95.56 124 TRP A C 1
ATOM 1015 O O . TRP A 1 124 ? -13.252 -2.952 15.454 1.00 95.56 124 TRP A O 1
ATOM 1025 N N . MET A 1 125 ? -11.533 -1.717 16.220 1.00 93.19 125 MET A N 1
ATOM 1026 C CA . MET A 1 125 ? -10.545 -2.798 16.192 1.00 93.19 125 MET A CA 1
ATOM 1027 C C . MET A 1 125 ? -10.921 -3.929 17.156 1.00 93.19 125 MET A C 1
ATOM 1029 O O . MET A 1 125 ? -10.792 -5.095 16.794 1.00 93.19 125 MET A O 1
ATOM 1033 N N . GLU A 1 126 ? -11.431 -3.605 18.346 1.00 92.75 126 GLU A N 1
ATOM 1034 C CA . GLU A 1 126 ? -11.907 -4.605 19.310 1.00 92.75 126 GLU A CA 1
ATOM 1035 C C . GLU A 1 126 ? -13.122 -5.373 18.778 1.00 92.75 126 GLU A C 1
ATOM 1037 O O . GLU A 1 126 ? -13.146 -6.605 18.806 1.00 92.75 126 GLU A O 1
ATOM 1042 N N . GLN A 1 127 ? -14.104 -4.663 18.215 1.00 94.88 127 GLN A N 1
ATOM 1043 C CA . GLN A 1 127 ? -15.309 -5.278 17.645 1.00 94.88 127 GLN A CA 1
ATOM 1044 C C . GLN A 1 127 ? -15.020 -6.132 16.402 1.00 94.88 127 GLN A C 1
ATOM 1046 O O . GLN A 1 127 ? -15.752 -7.080 16.120 1.00 94.88 127 GLN A O 1
ATOM 1051 N N . ASN A 1 128 ? -13.952 -5.817 15.666 1.00 94.00 128 ASN A N 1
ATOM 1052 C CA . ASN A 1 128 ? -13.582 -6.479 14.413 1.00 94.00 128 ASN A CA 1
ATOM 1053 C C . ASN A 1 128 ? -12.290 -7.302 14.536 1.00 94.00 128 ASN A C 1
ATOM 1055 O O . ASN A 1 128 ? -11.665 -7.623 13.524 1.00 94.00 128 ASN A O 1
ATOM 1059 N N . PHE A 1 129 ? -11.897 -7.693 15.754 1.00 89.75 129 PHE A N 1
ATOM 1060 C CA . PHE A 1 129 ? -10.643 -8.411 16.007 1.00 89.75 129 PHE A CA 1
ATOM 1061 C C . PHE A 1 129 ? -10.476 -9.663 15.132 1.00 89.75 129 PHE A C 1
ATOM 1063 O O . PHE A 1 129 ? -9.413 -9.883 14.555 1.00 89.75 129 PHE A O 1
ATOM 1070 N N . ASN A 1 130 ? -11.545 -10.451 14.969 1.00 90.44 130 ASN A N 1
ATOM 1071 C CA . ASN A 1 130 ? -11.526 -11.659 14.137 1.00 90.44 130 ASN A CA 1
ATOM 1072 C C . ASN A 1 130 ? -11.208 -11.361 12.665 1.00 90.44 130 ASN A C 1
ATOM 1074 O O . ASN A 1 130 ? -10.496 -12.134 12.033 1.00 90.44 130 ASN A O 1
ATOM 1078 N N . LEU A 1 131 ? -11.714 -10.245 12.131 1.00 87.69 131 LEU A N 1
ATOM 1079 C CA . LEU A 1 131 ? -11.455 -9.821 10.754 1.00 87.69 131 LEU A CA 1
ATOM 1080 C C . LEU A 1 131 ? -9.984 -9.431 10.583 1.00 87.69 131 LEU A C 1
ATOM 1082 O O . LEU A 1 131 ? -9.332 -9.856 9.634 1.00 87.69 131 LEU A O 1
ATOM 1086 N N . ILE A 1 132 ? -9.451 -8.667 11.538 1.00 86.44 132 ILE A N 1
ATOM 1087 C CA . ILE A 1 132 ? -8.055 -8.214 11.529 1.00 86.44 132 ILE A CA 1
ATOM 1088 C C . ILE A 1 132 ? -7.097 -9.401 11.647 1.00 86.44 132 ILE A C 1
ATOM 1090 O O . ILE A 1 132 ? -6.107 -9.448 10.932 1.00 86.44 132 ILE A O 1
ATOM 1094 N N . TYR A 1 133 ? -7.398 -10.376 12.509 1.00 83.06 133 TYR A N 1
ATOM 1095 C CA . TYR A 1 133 ? -6.561 -11.565 12.692 1.00 83.06 133 TYR A CA 1
ATOM 1096 C C . TYR A 1 133 ? -6.479 -12.454 11.437 1.00 83.06 133 TYR A C 1
ATOM 1098 O O . TYR A 1 133 ? -5.516 -13.197 11.267 1.00 83.06 133 TYR A O 1
ATOM 1106 N N . GLN A 1 134 ? -7.495 -12.399 10.573 1.00 81.00 134 GLN A N 1
ATOM 1107 C CA . GLN A 1 134 ? -7.555 -13.157 9.320 1.00 81.00 134 GLN A CA 1
ATOM 1108 C C . GLN A 1 134 ? -6.926 -12.427 8.126 1.00 81.00 134 GLN A C 1
ATOM 1110 O O . GLN A 1 134 ? -6.827 -13.027 7.055 1.00 81.00 134 GLN A O 1
ATOM 1115 N N . THR A 1 135 ? -6.559 -11.153 8.291 1.00 75.38 135 THR A N 1
ATOM 1116 C CA . THR A 1 135 ? -5.948 -10.328 7.239 1.00 75.38 135 THR A CA 1
ATOM 1117 C C . THR A 1 135 ? -4.431 -10.477 7.258 1.00 75.38 135 THR A C 1
ATOM 1119 O O . THR A 1 135 ? -3.845 -10.582 6.158 1.00 75.38 135 THR A O 1
#

Organism: NCBI:txid588596

pLDDT: mean 86.93, std 16.38, range [37.22, 98.38]